Protein AF-A0A699R2M7-F1 (afdb_monomer_lite)

Structure (mmCIF, N/CA/C/O backbone):
data_AF-A0A699R2M7-F1
#
_entry.id   AF-A0A699R2M7-F1
#
loop_
_atom_site.group_PDB
_atom_site.id
_atom_site.type_symbol
_atom_site.label_atom_id
_atom_site.label_alt_id
_atom_site.label_comp_id
_atom_site.label_asym_id
_atom_site.label_entity_id
_atom_site.label_seq_id
_atom_site.pdbx_PDB_ins_code
_atom_site.Cartn_x
_atom_site.Cartn_y
_atom_site.Cartn_z
_atom_site.occupancy
_atom_site.B_iso_or_equiv
_atom_site.auth_seq_id
_atom_site.auth_comp_id
_atom_site.auth_asym_id
_atom_site.auth_atom_id
_atom_site.pdbx_PDB_model_num
ATOM 1 N N . GLY A 1 1 ? -6.987 14.576 -39.144 1.00 62.00 1 GLY A N 1
ATOM 2 C CA . GLY A 1 1 ? -5.713 14.809 -38.440 1.00 62.00 1 GLY A CA 1
ATOM 3 C C . GLY A 1 1 ? -5.414 13.593 -37.600 1.00 62.00 1 GLY A C 1
ATOM 4 O O . GLY A 1 1 ? -6.314 13.135 -36.911 1.00 62.00 1 GLY A O 1
ATOM 5 N N . LEU A 1 2 ? -4.217 13.022 -37.715 1.00 62.44 2 LEU A N 1
ATOM 6 C CA . LEU A 1 2 ? -3.824 11.860 -36.918 1.00 62.44 2 LEU A CA 1
ATOM 7 C C . LEU A 1 2 ? -3.311 12.340 -35.557 1.00 62.44 2 LEU A C 1
ATOM 9 O O . LEU A 1 2 ? -2.339 13.087 -35.481 1.00 62.44 2 LEU A O 1
ATOM 13 N N . VAL A 1 3 ? -4.009 11.940 -34.496 1.00 75.44 3 VAL A N 1
ATOM 14 C CA . VAL A 1 3 ? -3.596 12.155 -33.107 1.00 75.44 3 VAL A CA 1
ATOM 15 C C . VAL A 1 3 ? -2.426 11.222 -32.802 1.00 75.44 3 VAL A C 1
ATOM 17 O O . VAL A 1 3 ? -2.557 10.003 -32.898 1.00 75.44 3 VAL A O 1
ATOM 20 N N . GLN A 1 4 ? -1.287 11.801 -32.423 1.00 69.50 4 GLN A N 1
ATOM 21 C CA . GLN A 1 4 ? -0.151 11.068 -31.869 1.00 69.50 4 GLN A CA 1
ATOM 22 C C . GLN A 1 4 ? -0.522 10.574 -30.470 1.00 69.50 4 GLN A C 1
ATOM 24 O O . GLN A 1 4 ? -0.763 11.374 -29.566 1.00 69.50 4 GLN A O 1
ATOM 29 N N . LYS A 1 5 ? -0.558 9.254 -30.284 1.00 69.25 5 LYS A N 1
ATOM 30 C CA . LYS A 1 5 ? -0.665 8.653 -28.953 1.00 69.25 5 LYS A CA 1
ATOM 31 C C . LYS A 1 5 ? 0.749 8.484 -28.389 1.00 69.25 5 LYS A C 1
ATOM 33 O O . LYS A 1 5 ? 1.595 7.938 -29.101 1.00 69.25 5 LYS A O 1
ATOM 38 N N . PRO A 1 6 ? 1.044 8.935 -27.157 1.00 64.12 6 PRO A N 1
ATOM 39 C CA . PRO A 1 6 ? 2.356 8.707 -26.572 1.00 64.12 6 PRO A CA 1
ATOM 40 C C . PRO A 1 6 ? 2.536 7.203 -26.356 1.00 64.12 6 PRO A C 1
ATOM 42 O O . PRO A 1 6 ? 1.838 6.588 -25.551 1.00 64.12 6 PRO A O 1
ATOM 45 N N . SER A 1 7 ? 3.453 6.598 -27.107 1.00 70.00 7 SER A N 1
ATOM 46 C CA . SER A 1 7 ? 3.904 5.234 -26.839 1.00 70.00 7 SER A CA 1
ATOM 47 C C . SER A 1 7 ? 4.899 5.304 -25.692 1.00 70.00 7 SER A C 1
ATOM 49 O O . SER A 1 7 ? 6.090 5.499 -25.907 1.00 70.00 7 SER A O 1
ATOM 51 N N . SER A 1 8 ? 4.400 5.205 -24.462 1.00 72.56 8 SER A N 1
ATOM 52 C CA . SER A 1 8 ? 5.265 4.949 -23.316 1.00 72.56 8 SER A CA 1
ATOM 53 C C . SER A 1 8 ? 5.427 3.440 -23.185 1.00 72.56 8 SER A C 1
ATOM 55 O O . SER A 1 8 ? 4.544 2.749 -22.687 1.00 72.56 8 SER A O 1
ATOM 57 N N . SER A 1 9 ? 6.529 2.915 -23.712 1.00 70.88 9 SER A N 1
ATOM 58 C CA . SER A 1 9 ? 6.982 1.550 -23.440 1.00 70.88 9 SER A CA 1
ATOM 59 C C . SER A 1 9 ? 8.106 1.630 -22.420 1.00 70.88 9 SER A C 1
ATOM 61 O O . SER A 1 9 ? 9.278 1.488 -22.762 1.00 70.88 9 SER A O 1
ATOM 63 N N . THR A 1 10 ? 7.771 1.926 -21.164 1.00 72.50 10 THR A N 1
ATOM 64 C CA . THR A 1 10 ? 8.736 1.697 -20.090 1.00 72.50 10 THR A CA 1
ATOM 65 C C . THR A 1 10 ? 8.770 0.193 -19.846 1.00 72.50 10 THR A C 1
ATOM 67 O O . THR A 1 10 ? 7.759 -0.430 -19.529 1.00 72.50 10 THR A O 1
ATOM 70 N N . SER A 1 11 ? 9.927 -0.422 -20.073 1.00 82.38 11 SER A N 1
ATOM 71 C CA . SER A 1 11 ? 10.123 -1.828 -19.737 1.00 82.38 11 SER A CA 1
ATOM 72 C C . SER A 1 11 ? 10.013 -1.969 -18.221 1.00 82.38 11 SER A C 1
ATOM 74 O O . SER A 1 11 ? 10.811 -1.373 -17.497 1.00 82.38 11 SER A O 1
ATOM 76 N N . TYR A 1 12 ? 9.033 -2.731 -17.731 1.00 84.00 12 TYR A N 1
ATOM 77 C CA . TYR A 1 12 ? 8.968 -3.068 -16.312 1.00 84.00 12 TYR A CA 1
ATOM 78 C C . TYR A 1 12 ? 10.109 -4.035 -15.997 1.00 84.00 12 TYR A C 1
ATOM 80 O O . TYR A 1 12 ? 10.137 -5.160 -16.495 1.00 84.00 12 TYR A O 1
ATOM 88 N N . VAL A 1 13 ? 11.069 -3.575 -15.201 1.00 85.75 13 VAL A N 1
ATOM 89 C CA . VAL A 1 13 ? 12.113 -4.428 -14.637 1.00 85.75 13 VAL A CA 1
ATOM 90 C C . VAL A 1 13 ? 11.657 -4.790 -13.226 1.00 85.75 13 VAL A C 1
ATOM 92 O O . VAL A 1 13 ? 11.475 -3.876 -12.418 1.00 85.75 13 VAL A O 1
ATOM 95 N N . PRO A 1 14 ? 11.418 -6.079 -12.921 1.00 84.00 14 PRO A N 1
ATOM 96 C CA . PRO A 1 14 ? 11.001 -6.470 -11.586 1.00 84.00 14 PRO A CA 1
ATOM 97 C C . PRO A 1 14 ? 12.107 -6.134 -10.569 1.00 84.00 14 PRO A C 1
ATOM 99 O O . PRO A 1 14 ? 13.287 -6.338 -10.874 1.00 84.00 14 PRO A O 1
ATOM 102 N N . PRO A 1 15 ? 11.743 -5.636 -9.372 1.00 86.38 15 PRO A N 1
ATOM 103 C CA . PRO A 1 15 ? 12.697 -5.407 -8.293 1.00 86.38 15 PRO A CA 1
ATOM 104 C C . PRO A 1 15 ? 13.437 -6.695 -7.920 1.00 86.38 15 PRO A C 1
ATOM 106 O O . PRO A 1 15 ? 12.924 -7.802 -8.123 1.00 86.38 15 PRO A O 1
ATOM 109 N N . SER A 1 16 ? 14.629 -6.564 -7.339 1.00 91.50 16 SER A N 1
ATOM 110 C CA . SER A 1 16 ? 15.319 -7.724 -6.779 1.00 91.50 16 SER A CA 1
ATOM 111 C C . SER A 1 16 ? 14.551 -8.272 -5.570 1.00 91.50 16 SER A C 1
ATOM 113 O O . SER A 1 16 ? 13.718 -7.585 -4.983 1.00 91.50 16 SER A O 1
ATOM 115 N N . ARG A 1 17 ? 14.828 -9.518 -5.167 1.00 90.06 17 ARG A N 1
ATOM 116 C CA . ARG A 1 17 ? 14.172 -10.129 -3.998 1.00 90.06 17 ARG A CA 1
ATOM 117 C C . ARG A 1 17 ? 14.350 -9.293 -2.724 1.00 90.06 17 ARG A C 1
ATOM 119 O O . ARG A 1 17 ? 13.406 -9.165 -1.964 1.00 90.06 17 ARG A O 1
ATOM 126 N N . ILE A 1 18 ? 15.524 -8.691 -2.543 1.00 91.94 18 ILE A N 1
ATOM 127 C CA . ILE A 1 18 ? 15.821 -7.816 -1.400 1.00 91.94 18 ILE A CA 1
ATOM 128 C C . ILE A 1 18 ? 14.993 -6.528 -1.478 1.00 91.94 18 ILE A C 1
ATOM 130 O O . ILE A 1 18 ? 14.466 -6.084 -0.465 1.00 91.94 18 ILE A O 1
ATOM 134 N N . ASP A 1 19 ? 14.835 -5.953 -2.672 1.00 93.12 19 ASP A N 1
ATOM 135 C CA . ASP A 1 19 ? 14.004 -4.758 -2.858 1.00 93.12 19 ASP A CA 1
ATOM 136 C C . ASP A 1 19 ? 12.525 -5.065 -2.588 1.00 93.12 19 ASP A C 1
ATOM 138 O O . ASP A 1 19 ? 11.834 -4.268 -1.963 1.00 93.12 19 ASP A O 1
ATOM 142 N N . TRP A 1 20 ? 12.041 -6.234 -3.020 1.00 90.44 20 TRP A N 1
ATOM 143 C CA . TRP A 1 20 ? 10.706 -6.720 -2.668 1.0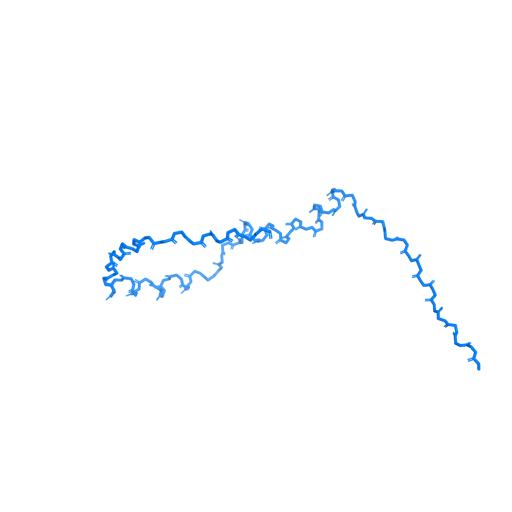0 90.44 20 TRP A CA 1
ATOM 144 C C . TRP A 1 20 ? 10.555 -6.910 -1.161 1.00 90.44 20 TRP A C 1
ATOM 146 O O . TRP A 1 20 ? 9.586 -6.419 -0.592 1.00 90.44 20 TRP A O 1
ATOM 156 N N . ASP A 1 21 ? 11.508 -7.572 -0.507 1.00 91.94 21 ASP A N 1
ATOM 157 C CA . ASP A 1 21 ? 11.450 -7.776 0.939 1.00 91.94 21 ASP A CA 1
ATOM 158 C C . ASP A 1 21 ? 11.361 -6.417 1.654 1.00 91.94 21 ASP A C 1
ATOM 160 O O . ASP A 1 21 ? 10.446 -6.217 2.440 1.00 91.94 21 ASP A O 1
ATOM 164 N N . LEU A 1 22 ? 12.180 -5.426 1.293 1.00 91.56 22 LEU A N 1
ATOM 165 C CA . LEU A 1 22 ? 12.131 -4.086 1.897 1.00 91.56 22 LEU A CA 1
ATOM 166 C C . LEU A 1 22 ? 10.819 -3.328 1.637 1.00 91.56 22 LEU A C 1
ATOM 168 O O . LEU A 1 22 ? 10.333 -2.616 2.516 1.00 91.56 22 LEU A O 1
ATOM 172 N N . LEU A 1 23 ? 10.249 -3.448 0.435 1.00 90.50 23 LEU A N 1
ATOM 173 C CA . LEU A 1 23 ? 9.009 -2.755 0.070 1.00 90.50 23 LEU A CA 1
ATOM 174 C C . LEU A 1 23 ? 7.787 -3.318 0.802 1.00 90.50 23 LEU A C 1
ATOM 176 O O . LEU A 1 23 ? 6.842 -2.575 1.066 1.00 90.50 23 LEU A O 1
ATOM 180 N N . PHE A 1 24 ? 7.800 -4.613 1.121 1.00 88.81 24 PHE A N 1
ATOM 181 C CA . PHE A 1 24 ? 6.648 -5.310 1.692 1.00 88.81 24 PHE A CA 1
ATOM 182 C C . PHE A 1 24 ? 6.815 -5.679 3.167 1.00 88.81 24 PHE A C 1
ATOM 184 O O . PHE A 1 24 ? 5.806 -5.881 3.840 1.00 88.81 24 PHE A O 1
ATOM 191 N N . GLN A 1 25 ? 8.036 -5.703 3.700 1.00 91.38 25 GLN A N 1
ATOM 192 C CA . GLN A 1 25 ? 8.331 -6.011 5.103 1.00 91.38 25 GLN A CA 1
ATOM 193 C C . GLN A 1 25 ? 7.427 -5.258 6.085 1.00 91.38 25 GLN A C 1
ATOM 195 O O . GLN A 1 25 ? 6.702 -5.930 6.813 1.00 91.38 25 GLN A O 1
ATOM 200 N N . PRO A 1 26 ? 7.321 -3.913 6.049 1.00 87.44 26 PRO A N 1
ATOM 201 C CA . PRO A 1 26 ? 6.503 -3.187 7.022 1.00 87.44 26 PRO A CA 1
ATOM 202 C C . PRO A 1 26 ? 5.023 -3.585 6.990 1.00 87.44 26 PRO A C 1
ATOM 204 O O . PRO A 1 26 ? 4.379 -3.657 8.031 1.00 87.44 26 PRO A O 1
ATOM 207 N N . SER A 1 27 ? 4.490 -3.884 5.799 1.00 86.12 27 SER A N 1
ATOM 208 C CA . SER A 1 27 ? 3.083 -4.270 5.638 1.00 86.12 27 SER A CA 1
ATOM 209 C C . SER A 1 27 ? 2.765 -5.640 6.241 1.00 86.12 27 SER A C 1
ATOM 211 O O . SER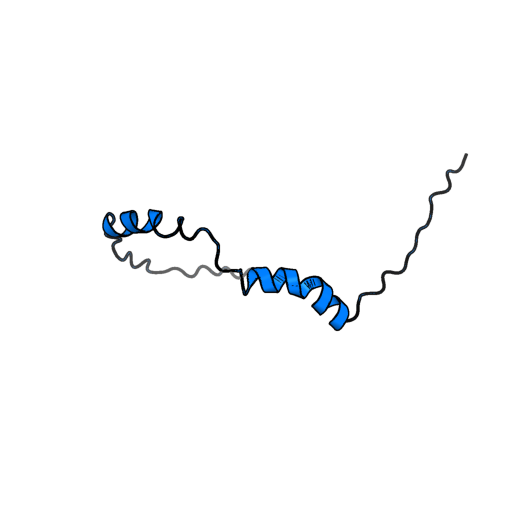 A 1 27 ? 1.646 -5.867 6.695 1.00 86.12 27 SER A O 1
ATOM 213 N N . PHE A 1 28 ? 3.749 -6.541 6.273 1.00 87.44 28 PHE A N 1
ATOM 214 C CA . PHE A 1 28 ? 3.610 -7.848 6.906 1.00 87.44 28 PHE A CA 1
ATOM 215 C C . PHE A 1 28 ? 4.015 -7.824 8.379 1.00 87.44 28 PHE A C 1
ATOM 217 O O . PHE A 1 28 ? 3.370 -8.496 9.175 1.00 87.44 28 PHE A O 1
ATOM 224 N N . ASP A 1 29 ? 5.018 -7.037 8.760 1.00 87.00 29 ASP A N 1
ATOM 225 C CA . ASP A 1 29 ? 5.459 -6.897 10.149 1.00 87.00 29 ASP A CA 1
ATOM 226 C C . ASP A 1 29 ? 4.342 -6.312 11.024 1.00 87.00 29 ASP A C 1
ATOM 228 O O . ASP A 1 29 ? 4.118 -6.789 12.132 1.00 87.00 29 ASP A O 1
ATOM 232 N N . GLU A 1 30 ? 3.561 -5.357 10.509 1.00 84.88 30 GLU A N 1
ATOM 233 C CA . GLU A 1 30 ? 2.374 -4.839 11.204 1.00 84.88 30 GLU A CA 1
ATOM 234 C C . GLU A 1 30 ? 1.271 -5.903 11.372 1.00 84.88 30 GLU A C 1
ATOM 236 O O . GLU A 1 30 ? 0.559 -5.907 12.374 1.00 84.88 30 GLU A O 1
ATOM 241 N N . LEU A 1 31 ? 1.142 -6.838 10.423 1.00 84.88 31 LEU A N 1
ATOM 242 C CA . LEU A 1 31 ? 0.142 -7.910 10.471 1.00 84.88 31 LEU A CA 1
ATOM 243 C C . LEU A 1 31 ? 0.566 -9.074 11.379 1.00 84.88 31 LEU A C 1
ATOM 245 O O . LEU A 1 31 ? -0.264 -9.646 12.084 1.00 84.88 31 LEU A O 1
ATOM 249 N N . LEU A 1 32 ? 1.842 -9.457 11.334 1.00 86.12 32 LEU A N 1
ATOM 250 C CA . LEU A 1 32 ? 2.397 -10.584 12.088 1.00 86.12 32 LEU A CA 1
ATOM 251 C C . LEU A 1 32 ? 2.780 -10.189 13.515 1.00 86.12 32 LEU A C 1
ATOM 253 O O . LEU A 1 32 ? 2.722 -11.014 14.428 1.00 86.12 32 LEU A O 1
ATOM 257 N N . ASN A 1 33 ? 3.161 -8.930 13.712 1.00 85.19 33 ASN A N 1
ATOM 258 C CA . ASN A 1 33 ? 3.564 -8.366 14.989 1.00 85.19 33 ASN A CA 1
ATOM 259 C C . ASN A 1 33 ? 2.860 -7.022 15.203 1.00 85.19 33 ASN A C 1
ATOM 261 O O . ASN A 1 33 ? 3.532 -5.990 15.317 1.00 85.19 33 ASN A O 1
ATOM 265 N N . PRO A 1 34 ? 1.513 -7.015 15.277 1.00 78.12 34 PRO A N 1
ATOM 266 C CA . PRO A 1 34 ? 0.800 -5.781 15.528 1.00 78.12 34 PRO A CA 1
ATOM 267 C C . PRO A 1 34 ? 1.290 -5.193 16.852 1.00 78.12 34 PRO A C 1
ATOM 269 O O . PRO A 1 34 ? 1.506 -5.941 17.819 1.00 78.12 34 PRO A O 1
ATOM 272 N N . PRO A 1 35 ? 1.476 -3.864 16.933 1.00 77.75 35 PRO A N 1
ATOM 273 C CA . PRO A 1 35 ? 1.720 -3.237 18.216 1.00 77.75 35 PRO A CA 1
ATOM 274 C C . PRO A 1 35 ? 0.582 -3.637 19.164 1.00 77.75 35 PRO A C 1
ATOM 276 O O . PRO A 1 35 ? -0.555 -3.803 18.709 1.00 77.75 35 PRO A O 1
ATOM 279 N N . PRO A 1 36 ? 0.856 -3.811 20.468 1.00 73.19 36 PRO A N 1
ATOM 280 C CA . PRO A 1 36 ? -0.201 -4.077 21.428 1.00 73.19 36 PRO A CA 1
ATOM 281 C C . PRO A 1 36 ? -1.223 -2.951 21.296 1.00 73.19 36 PRO A C 1
ATOM 283 O O . PRO A 1 36 ? -0.921 -1.796 21.603 1.00 73.19 36 PRO A O 1
ATOM 286 N N . SER A 1 37 ? -2.391 -3.285 20.742 1.00 71.31 37 SER A N 1
ATOM 287 C CA . SER A 1 37 ? -3.452 -2.320 20.491 1.00 71.31 37 SE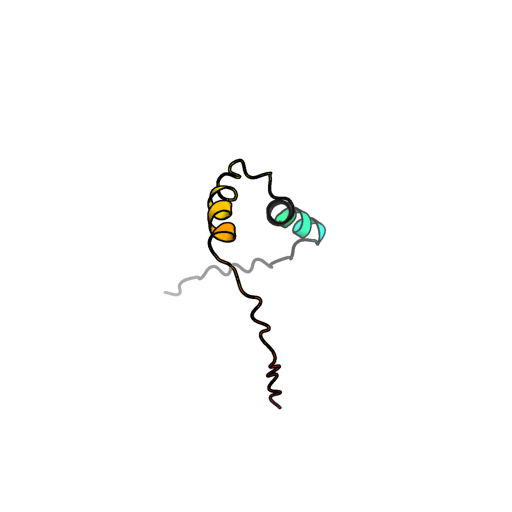R A CA 1
ATOM 288 C C . SER A 1 37 ? -3.716 -1.572 21.794 1.00 71.31 37 SER A C 1
ATOM 290 O O . SER A 1 37 ? -4.012 -2.188 22.822 1.00 71.31 37 SER A O 1
ATOM 292 N N . VAL A 1 38 ? -3.590 -0.245 21.759 1.00 61.72 38 VAL A N 1
ATOM 293 C CA . VAL A 1 38 ? -3.882 0.654 22.890 1.00 61.72 38 VAL A CA 1
ATOM 294 C C . VAL A 1 38 ? -5.377 0.660 23.253 1.00 61.72 38 VAL A C 1
ATOM 296 O O . VAL A 1 38 ? -5.784 1.367 24.160 1.00 61.72 38 VAL A O 1
ATOM 299 N N . ASP A 1 39 ? -6.194 -0.198 22.644 1.00 58.44 39 ASP A N 1
ATOM 300 C CA . ASP A 1 39 ? -7.525 -0.529 23.137 1.00 58.44 39 ASP A CA 1
ATOM 301 C C . ASP A 1 39 ? -7.732 -2.045 23.143 1.00 58.44 39 ASP A C 1
ATOM 303 O O . ASP A 1 39 ? -8.235 -2.654 22.201 1.00 58.44 39 ASP A O 1
ATOM 307 N N . ASN A 1 40 ? -7.373 -2.660 24.270 1.00 59.19 40 ASN A N 1
ATOM 308 C CA . ASN A 1 40 ? -7.882 -3.972 24.674 1.00 59.19 40 ASN A CA 1
ATOM 309 C C . ASN A 1 40 ? -9.280 -3.873 25.327 1.00 59.19 40 ASN A C 1
ATOM 311 O O . ASN A 1 40 ? -9.743 -4.829 25.940 1.00 59.19 40 ASN A O 1
ATOM 315 N N . GLN A 1 41 ? -9.999 -2.755 25.172 1.00 58.38 41 GLN A N 1
ATOM 316 C CA . GLN A 1 41 ? -11.365 -2.604 25.699 1.00 58.38 41 GLN A CA 1
ATOM 317 C C . GLN A 1 41 ? -12.431 -3.378 24.905 1.00 58.38 41 GLN A C 1
ATOM 319 O O . GLN A 1 41 ? -13.592 -3.413 25.298 1.00 58.38 41 GLN A O 1
ATOM 324 N N . VAL A 1 42 ? -12.065 -4.033 23.800 1.00 55.59 42 VAL A N 1
ATOM 325 C CA . VAL A 1 42 ? -13.002 -4.858 23.015 1.00 55.59 42 VAL A CA 1
ATOM 326 C C . VAL A 1 42 ? -13.051 -6.310 23.512 1.00 55.59 42 VAL A C 1
ATOM 328 O O . VAL A 1 42 ? -14.055 -6.986 23.307 1.00 55.59 42 VAL A O 1
ATOM 331 N N . ALA A 1 43 ? -12.024 -6.789 24.226 1.00 53.72 43 ALA A N 1
ATOM 332 C CA . ALA A 1 43 ? -11.995 -8.156 24.759 1.00 53.72 43 ALA A CA 1
ATOM 333 C C . ALA A 1 43 ? -12.737 -8.298 26.104 1.00 53.72 43 ALA A C 1
ATOM 335 O O . ALA A 1 43 ? -13.348 -9.334 26.358 1.00 53.72 43 ALA A O 1
ATOM 336 N N . GLU A 1 44 ? -12.763 -7.254 26.941 1.00 54.75 44 GLU A N 1
ATOM 337 C CA . GLU A 1 44 ? -13.471 -7.290 28.234 1.00 54.75 44 GLU A CA 1
ATOM 338 C C . GLU A 1 44 ? -15.001 -7.192 28.097 1.00 54.75 44 GLU A C 1
ATOM 340 O O . GLU A 1 44 ? -15.730 -7.662 28.967 1.00 54.75 44 GLU A O 1
ATOM 345 N N . VAL A 1 45 ? -15.514 -6.654 26.985 1.00 54.22 45 VAL A N 1
ATOM 346 C CA . VAL A 1 45 ? -16.968 -6.531 26.746 1.00 54.22 45 VAL A CA 1
ATOM 347 C C . VAL A 1 45 ? -17.586 -7.831 26.206 1.00 54.22 45 VAL A C 1
ATOM 349 O O . VAL A 1 45 ? -18.804 -7.996 26.242 1.00 54.22 45 VAL A O 1
ATOM 352 N N . ILE A 1 46 ? -16.769 -8.790 25.753 1.00 55.25 46 ILE A N 1
ATOM 353 C CA . ILE A 1 46 ? -17.237 -10.092 25.236 1.00 55.25 46 ILE A CA 1
ATOM 354 C C . ILE A 1 46 ? -17.208 -11.180 26.330 1.00 55.25 46 ILE A C 1
ATOM 356 O O . ILE A 1 46 ? -17.905 -12.189 26.223 1.00 55.25 46 ILE A O 1
ATOM 360 N N . ALA A 1 47 ? -16.491 -10.948 27.435 1.00 57.97 47 ALA A N 1
ATOM 361 C CA . ALA A 1 47 ? -16.456 -11.851 28.587 1.00 57.97 47 ALA A CA 1
ATOM 362 C C . ALA A 1 47 ? -17.822 -12.106 29.275 1.00 57.97 47 ALA A C 1
ATOM 364 O O . ALA A 1 47 ? -18.036 -13.241 29.696 1.00 57.97 47 ALA A O 1
ATOM 365 N N . PRO A 1 48 ? -18.799 -11.171 29.350 1.00 56.25 48 PRO A N 1
ATOM 366 C CA . PRO A 1 48 ? -20.073 -11.468 30.013 1.00 56.25 48 PRO A CA 1
ATOM 367 C C . PRO A 1 48 ? -20.971 -12.435 29.226 1.00 56.25 48 PRO A C 1
ATOM 369 O O . PRO A 1 48 ? -21.950 -12.940 29.768 1.00 56.25 48 PRO A O 1
ATOM 372 N N . ILE A 1 49 ? -20.691 -12.668 27.936 1.00 57.81 49 ILE A N 1
ATOM 373 C CA . ILE A 1 49 ? -21.606 -13.399 27.043 1.00 57.81 49 ILE A CA 1
ATOM 374 C C . ILE A 1 49 ? -21.335 -14.910 27.089 1.00 57.81 49 ILE A C 1
ATOM 376 O O . ILE A 1 49 ? -22.270 -15.705 27.002 1.00 57.81 49 ILE A O 1
ATOM 380 N N . ALA A 1 50 ? -20.077 -15.313 27.294 1.00 58.19 50 ALA A N 1
ATOM 381 C CA . ALA A 1 50 ? -19.693 -16.721 27.415 1.00 58.19 50 ALA A CA 1
ATOM 382 C C . ALA A 1 50 ? -20.175 -17.371 28.727 1.00 58.19 50 ALA A C 1
ATOM 384 O O . ALA A 1 50 ? -20.376 -18.579 28.766 1.00 58.19 50 ALA A O 1
ATOM 385 N N . GLU A 1 51 ? -20.412 -16.586 29.784 1.00 59.28 51 GLU A N 1
ATOM 386 C CA . GLU A 1 51 ? -20.966 -17.097 31.049 1.00 59.28 51 GLU A CA 1
ATOM 387 C C . GLU A 1 51 ? -22.501 -17.262 31.002 1.00 59.28 51 GLU A C 1
ATOM 389 O O . GLU A 1 51 ? -23.071 -18.030 31.773 1.00 59.28 51 GLU A O 1
ATOM 394 N N . VAL A 1 52 ? -23.189 -16.584 30.072 1.00 58.91 52 VAL A N 1
ATOM 395 C CA . VAL A 1 52 ? -24.664 -16.595 29.966 1.00 58.91 52 VAL A CA 1
ATOM 396 C C . VAL A 1 52 ? -25.202 -17.666 29.013 1.00 58.91 52 VAL A C 1
ATOM 398 O O . VAL A 1 52 ? -26.374 -18.033 29.115 1.00 58.91 52 VAL A O 1
ATOM 401 N N . ILE A 1 53 ? -24.383 -18.212 28.109 1.00 63.44 53 ILE A N 1
ATOM 402 C CA . ILE A 1 53 ? -24.822 -19.269 27.191 1.00 63.44 53 ILE A CA 1
ATOM 403 C C . ILE A 1 53 ? -24.079 -20.565 27.520 1.00 63.44 53 ILE A C 1
ATOM 405 O O . ILE A 1 53 ? -22.894 -20.666 27.205 1.00 63.44 53 ILE A O 1
ATOM 409 N N . PRO A 1 54 ? -24.742 -21.594 28.084 1.00 60.62 54 PRO A N 1
ATOM 410 C CA . PRO A 1 54 ? -24.187 -22.937 28.058 1.00 60.62 54 PRO A CA 1
ATOM 411 C C . PRO A 1 54 ? -24.174 -23.391 26.593 1.00 60.62 54 PRO A C 1
ATOM 413 O O . PRO A 1 54 ? -25.187 -23.868 26.080 1.00 60.62 54 PRO A O 1
ATOM 416 N N . GLN A 1 55 ? -23.061 -23.186 25.880 1.00 56.78 55 GLN A N 1
ATOM 417 C CA . GLN A 1 55 ? -22.872 -23.816 24.577 1.00 56.78 55 GLN A CA 1
ATOM 418 C C . GLN A 1 55 ? -22.636 -25.302 24.814 1.00 56.78 55 GLN A C 1
ATOM 420 O O . GLN A 1 55 ? -21.530 -25.755 25.083 1.00 56.78 55 GLN A O 1
ATOM 425 N N . VAL A 1 56 ? -23.757 -26.018 24.782 1.00 56.56 56 VAL A N 1
ATOM 426 C CA . VAL A 1 56 ? -23.864 -27.438 24.481 1.00 56.56 56 VAL A CA 1
ATOM 427 C C . VAL A 1 56 ? -22.867 -27.777 23.379 1.00 56.56 56 VAL A C 1
ATOM 429 O O . VAL A 1 56 ? -22.928 -27.198 22.294 1.00 56.56 56 VAL A O 1
ATOM 432 N N . ASP A 1 57 ? -21.960 -28.701 23.689 1.00 58.47 57 ASP A N 1
ATOM 433 C CA . ASP A 1 57 ? -21.185 -29.459 22.718 1.00 58.47 57 ASP A CA 1
ATOM 434 C C . ASP A 1 57 ? -22.155 -30.077 21.705 1.00 58.47 57 ASP A C 1
ATOM 436 O O . ASP A 1 57 ? -22.751 -31.126 21.959 1.00 58.47 57 ASP A O 1
ATOM 440 N N . ASP A 1 58 ? -22.363 -29.404 20.575 1.00 57.94 58 ASP A N 1
ATOM 441 C CA . ASP A 1 58 ? -23.013 -30.026 19.434 1.00 57.94 58 ASP A CA 1
ATOM 442 C C . ASP A 1 58 ? -21.908 -30.715 18.636 1.00 57.94 58 ASP A C 1
ATOM 444 O O . ASP A 1 58 ? -21.173 -30.111 17.847 1.00 57.94 58 ASP A O 1
ATOM 448 N N . ASP A 1 59 ? -21.744 -31.995 18.959 1.00 60.81 59 ASP A N 1
ATOM 449 C CA . ASP A 1 59 ? -21.028 -33.004 18.197 1.00 60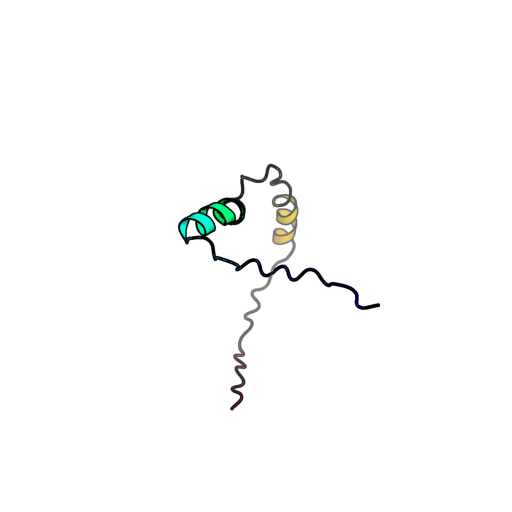.81 59 ASP A CA 1
ATOM 450 C C . ASP A 1 59 ? -21.609 -33.025 16.776 1.00 60.81 59 ASP A C 1
ATOM 452 O O . ASP A 1 59 ? -22.463 -33.846 16.448 1.00 60.81 59 ASP A O 1
ATOM 456 N N . SER A 1 60 ? -21.200 -32.069 15.930 1.00 56.00 60 SER A N 1
ATOM 457 C CA . SER A 1 60 ? -21.586 -32.009 14.521 1.00 56.00 60 SER A CA 1
ATOM 458 C C . SER A 1 60 ? -20.862 -33.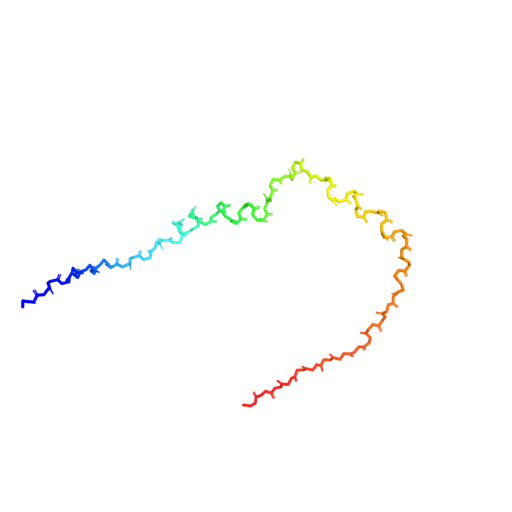127 13.782 1.00 56.00 60 SER A C 1
ATOM 460 O O . SER A 1 60 ? -19.883 -32.938 13.054 1.00 56.00 60 SER A O 1
ATOM 462 N N . THR A 1 61 ? -21.389 -34.321 14.003 1.00 63.56 61 THR A N 1
ATOM 463 C CA . THR A 1 61 ? -21.083 -35.556 13.325 1.00 63.56 61 THR A CA 1
ATOM 464 C C . THR A 1 61 ? -21.285 -35.345 11.829 1.00 63.56 61 THR A C 1
ATOM 466 O O . THR A 1 61 ? -22.398 -35.143 11.359 1.00 63.56 61 THR A O 1
ATOM 469 N N . GLY A 1 62 ? -20.187 -35.440 11.082 1.00 57.88 62 GLY A N 1
ATOM 470 C CA . GLY A 1 62 ? -20.169 -35.900 9.699 1.00 57.88 62 GLY A CA 1
ATOM 471 C C . GLY A 1 62 ? -20.787 -34.981 8.643 1.00 57.88 62 GLY A C 1
ATOM 472 O O . GLY A 1 62 ? -22.000 -34.864 8.516 1.00 57.88 62 GLY A O 1
ATOM 473 N N . SER A 1 63 ? -19.951 -34.527 7.711 1.00 56.41 63 SER A N 1
ATOM 474 C CA . SER A 1 63 ? -19.997 -35.077 6.344 1.00 56.41 63 SER A CA 1
ATOM 475 C C . SER A 1 63 ? -18.858 -34.510 5.490 1.00 56.41 63 SER A C 1
ATOM 477 O O . SER A 1 63 ? -18.790 -33.296 5.298 1.00 56.41 63 SER A O 1
ATOM 479 N N . PRO A 1 64 ? -17.973 -35.347 4.919 1.00 61.59 64 PRO A N 1
ATOM 480 C CA . PRO A 1 64 ? -17.109 -34.919 3.835 1.00 61.59 64 PRO A CA 1
ATOM 481 C C . PRO A 1 64 ? -17.921 -34.989 2.539 1.00 61.59 64 PRO A C 1
ATOM 483 O O . PRO A 1 64 ? -18.368 -36.065 2.152 1.00 61.59 64 PRO A O 1
ATOM 486 N N . SER A 1 65 ? -18.102 -33.872 1.838 1.00 56.69 65 SER A N 1
ATOM 487 C CA . SER A 1 65 ? -18.643 -33.913 0.474 1.00 56.69 65 SER A CA 1
ATOM 488 C C . SER A 1 65 ? -17.634 -33.302 -0.489 1.00 56.69 65 SER A C 1
ATOM 490 O O . SER A 1 65 ? -17.735 -32.147 -0.886 1.00 56.69 65 SER A O 1
ATOM 492 N N . SER A 1 66 ? -16.621 -34.099 -0.831 1.00 66.31 66 SER A N 1
ATOM 493 C CA . SER A 1 66 ? -15.689 -33.807 -1.918 1.00 66.31 66 SER A CA 1
ATOM 494 C C . SER A 1 66 ? -16.263 -34.414 -3.197 1.00 66.31 66 SER A C 1
ATOM 496 O O . SER A 1 66 ? -16.231 -35.630 -3.379 1.00 66.31 66 SER A O 1
ATOM 498 N N . THR A 1 67 ? -16.858 -33.584 -4.052 1.00 67.12 67 THR A N 1
ATOM 499 C CA . THR A 1 67 ? -17.276 -34.017 -5.392 1.00 67.12 67 THR A CA 1
ATOM 500 C C . THR A 1 67 ? -16.090 -33.824 -6.326 1.00 67.12 67 THR A C 1
ATOM 502 O O . THR A 1 67 ? -15.742 -32.693 -6.659 1.00 67.12 67 THR A O 1
ATOM 505 N N . ALA A 1 68 ? -15.450 -34.927 -6.712 1.00 62.56 68 ALA A N 1
ATOM 506 C CA . ALA A 1 68 ? -14.524 -34.950 -7.835 1.00 62.56 68 ALA A CA 1
ATOM 507 C C . ALA A 1 68 ? -15.313 -34.679 -9.126 1.00 62.56 68 ALA A C 1
ATOM 509 O O . ALA A 1 68 ? -16.293 -35.370 -9.408 1.00 62.56 68 ALA A O 1
ATOM 510 N N . VAL A 1 69 ? -14.903 -33.659 -9.874 1.00 62.38 69 VAL A N 1
ATOM 511 C CA . VAL A 1 69 ? -15.318 -33.432 -11.261 1.00 62.38 69 VAL A CA 1
ATOM 512 C C . VAL A 1 69 ? -14.172 -33.928 -12.138 1.00 62.38 69 VAL A C 1
ATOM 514 O O . VAL A 1 69 ? -13.029 -33.528 -11.915 1.00 62.38 69 VAL A O 1
ATOM 517 N N . ASP A 1 70 ? -14.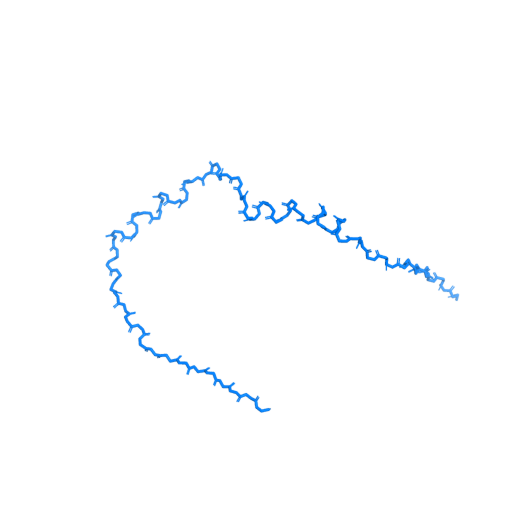505 -34.847 -13.044 1.00 56.75 70 ASP A N 1
ATOM 518 C CA . ASP A 1 70 ? -13.654 -35.396 -14.112 1.00 56.75 70 ASP A CA 1
ATOM 519 C C . ASP A 1 70 ? -13.289 -34.324 -15.154 1.00 56.75 70 ASP A C 1
ATOM 521 O O . ASP A 1 70 ? -14.189 -33.522 -15.511 1.00 56.75 70 ASP A O 1
#

Radius of gyration: 26.94 Å; chains: 1; bounding box: 41×51×70 Å

Secondary structure (DSSP, 8-state):
-PPPP-------PPPPHHHHHHHHHHHHHHHHS----S--TTTTTTHHHHTT------------------

Sequence (70 aa):
GLVQKPSSSTSYVPPSRIDWDLLFQPSFDELLNPPPSVDNQVAEVIAPIAEVIPQVDDDSTGSPSSTAVD

pLDDT: mean 70.76, std 13.3, range [53.72, 93.12]

Organism: Tanacetum cinerariifolium (NCBI:txid118510)

Foldseek 3Di:
DDDDDDPPPDPDDDDDPVVVCVVCVVVVCCVVPPDPPPDPVVVVVCVVVVVVDPPDPPPPDDDDDDDDDD